Protein AF-H3RLX6-F1 (afdb_monomer)

Radius of gyration: 34.08 Å; Cα contacts (8 Å, |Δi|>4): 71; chains: 1; bounding box: 82×26×88 Å

Structure (mmCIF, N/CA/C/O backbone):
data_AF-H3RLX6-F1
#
_entry.id   AF-H3RLX6-F1
#
loop_
_atom_site.group_PDB
_atom_site.id
_atom_site.type_symbol
_atom_site.label_atom_id
_atom_site.label_alt_id
_atom_site.label_comp_id
_atom_site.label_asym_id
_atom_site.label_entity_id
_atom_site.label_seq_id
_atom_site.pdbx_PDB_ins_code
_atom_site.Cartn_x
_atom_site.Cartn_y
_atom_site.Cartn_z
_atom_site.occupancy
_atom_site.B_iso_or_equiv
_atom_site.auth_seq_id
_atom_site.auth_comp_id
_atom_site.auth_asym_id
_atom_site.auth_atom_id
_atom_site.pdbx_PDB_model_num
ATOM 1 N N . MET A 1 1 ? -51.191 -17.195 62.923 1.00 40.53 1 MET A N 1
ATOM 2 C CA . MET A 1 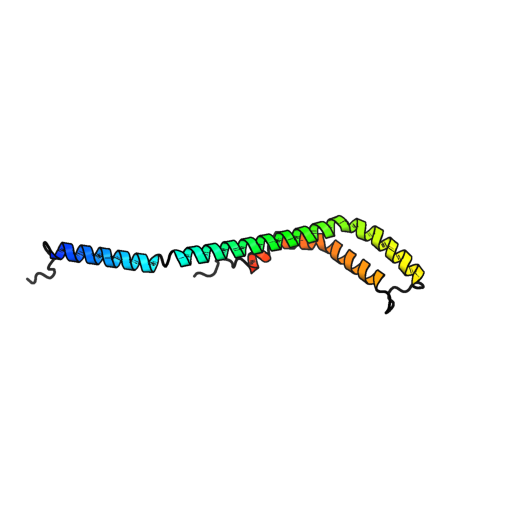1 ? -50.912 -16.709 61.553 1.00 40.53 1 MET A CA 1
ATOM 3 C C . MET A 1 1 ? -49.722 -15.763 61.615 1.00 40.53 1 MET A C 1
ATOM 5 O O . MET A 1 1 ? -49.858 -14.678 62.163 1.00 40.53 1 MET A O 1
ATOM 9 N N . ALA A 1 2 ? -48.547 -16.193 61.150 1.00 47.81 2 ALA A N 1
ATOM 10 C CA . ALA A 1 2 ? -47.352 -15.352 61.128 1.00 47.81 2 ALA A CA 1
ATOM 11 C C . ALA A 1 2 ? -47.477 -14.312 60.001 1.00 47.81 2 ALA A C 1
ATOM 13 O O . ALA A 1 2 ? -47.706 -14.678 58.848 1.00 47.81 2 ALA A O 1
ATOM 14 N N . LYS A 1 3 ? -47.357 -13.016 60.318 1.00 53.62 3 LYS A N 1
ATOM 15 C CA . LYS A 1 3 ? -47.177 -11.968 59.302 1.00 53.62 3 LYS A CA 1
ATOM 16 C C . LYS A 1 3 ? -45.765 -12.124 58.735 1.00 53.62 3 LYS A C 1
ATOM 18 O O . LYS A 1 3 ? -44.803 -11.708 59.361 1.00 53.62 3 LYS A O 1
ATOM 23 N N . ILE A 1 4 ? -45.647 -12.755 57.568 1.00 62.97 4 ILE A N 1
ATOM 24 C CA . ILE A 1 4 ? -44.362 -13.109 56.931 1.00 62.97 4 ILE A CA 1
ATOM 25 C C . ILE A 1 4 ? -43.742 -11.928 56.149 1.00 62.97 4 ILE A C 1
ATOM 27 O O . ILE A 1 4 ? -42.725 -12.081 55.487 1.00 62.97 4 ILE A O 1
ATOM 31 N N . TYR A 1 5 ? -44.290 -10.712 56.238 1.00 61.03 5 TYR A N 1
ATOM 32 C CA . TYR A 1 5 ? -43.660 -9.555 55.599 1.00 61.03 5 TYR A CA 1
ATOM 33 C C . TYR A 1 5 ? -43.939 -8.257 56.361 1.00 61.03 5 TYR A C 1
ATOM 35 O O . TYR A 1 5 ? -45.014 -7.663 56.241 1.00 61.03 5 TYR A O 1
ATOM 43 N N . GLU A 1 6 ? -42.962 -7.805 57.146 1.00 65.31 6 GLU A N 1
ATOM 44 C CA . GLU A 1 6 ? -42.946 -6.448 57.692 1.00 65.31 6 GLU A CA 1
ATOM 45 C C . GLU A 1 6 ? -42.439 -5.494 56.609 1.00 65.31 6 GLU A C 1
ATOM 47 O O . GLU A 1 6 ? -41.247 -5.376 56.336 1.00 65.31 6 GLU A O 1
ATOM 52 N N . PHE A 1 7 ? -43.374 -4.837 55.924 1.00 65.56 7 PHE A N 1
ATOM 53 C CA . PHE A 1 7 ? -43.028 -3.744 55.023 1.00 65.56 7 PHE A CA 1
ATOM 54 C C . PHE A 1 7 ? -42.566 -2.533 55.849 1.00 65.56 7 PHE A C 1
ATOM 56 O O . PHE A 1 7 ? -43.315 -2.097 56.726 1.00 65.56 7 PHE A O 1
ATOM 63 N N . PRO A 1 8 ? -41.398 -1.934 55.546 1.00 65.12 8 PRO A N 1
ATOM 64 C CA . PRO A 1 8 ? -40.885 -0.795 56.299 1.00 65.12 8 PRO A CA 1
ATOM 65 C C . PRO A 1 8 ? -41.850 0.392 56.187 1.00 65.12 8 PRO A C 1
ATOM 67 O O . PRO A 1 8 ? -42.165 0.856 55.082 1.00 65.12 8 PRO A O 1
ATOM 70 N N . GLN A 1 9 ? -42.330 0.891 57.326 1.00 73.94 9 GLN A N 1
ATOM 71 C CA . GLN A 1 9 ? -43.250 2.030 57.400 1.00 73.94 9 GLN A CA 1
ATOM 72 C C . GLN A 1 9 ? -42.512 3.320 57.797 1.00 73.94 9 GLN A C 1
ATOM 74 O O . GLN A 1 9 ? -41.537 3.313 58.543 1.00 73.94 9 GLN A O 1
ATOM 79 N N . GLY A 1 10 ? -42.960 4.458 57.256 1.00 74.00 10 GLY A N 1
ATOM 80 C CA . GLY A 1 10 ? -42.439 5.783 57.615 1.00 74.00 10 GLY A CA 1
ATOM 81 C C . GLY A 1 10 ? -40.951 5.998 57.293 1.00 74.00 10 GLY A C 1
ATOM 82 O O . GLY A 1 10 ? -40.532 5.910 56.133 1.00 74.00 10 GLY A O 1
ATOM 83 N N . ALA A 1 11 ? -40.154 6.326 58.317 1.00 70.69 11 ALA A N 1
ATOM 84 C CA . ALA A 1 11 ? -38.745 6.711 58.189 1.00 70.69 11 ALA A CA 1
ATOM 85 C C . ALA A 1 11 ? -37.869 5.605 57.570 1.00 70.69 11 ALA A C 1
ATOM 87 O O . ALA A 1 11 ? -36.966 5.907 56.782 1.00 70.69 11 ALA A O 1
ATOM 88 N N . GLU A 1 12 ? -38.173 4.333 57.834 1.00 73.38 12 GLU A N 1
ATOM 89 C CA . GLU A 1 12 ? -37.432 3.195 57.275 1.00 73.38 12 GLU A CA 1
ATOM 90 C C . GLU A 1 12 ? -37.632 3.046 55.766 1.00 73.38 12 GLU A C 1
ATOM 92 O O . GLU A 1 12 ? -36.679 2.786 55.032 1.00 73.38 12 GLU A O 1
ATOM 97 N N . ARG A 1 13 ? -38.833 3.350 55.257 1.00 75.75 13 ARG A N 1
ATOM 98 C CA . ARG A 1 13 ? -39.108 3.374 53.811 1.00 75.75 13 ARG A CA 1
ATOM 99 C C . ARG A 1 13 ? -38.252 4.416 53.090 1.00 75.75 13 ARG A C 1
ATOM 101 O O . ARG A 1 13 ? -37.842 4.207 51.948 1.00 75.75 13 ARG A O 1
ATOM 108 N N . SER A 1 14 ? -37.993 5.549 53.743 1.00 76.56 14 SER A N 1
ATOM 109 C CA . SER A 1 14 ? -37.161 6.617 53.179 1.00 76.56 14 SER A CA 1
ATOM 110 C C . SER A 1 14 ? -35.674 6.239 53.145 1.00 76.56 14 SER A C 1
ATOM 112 O O . SER A 1 14 ? -34.997 6.550 52.162 1.00 76.56 14 SER A O 1
ATOM 114 N N . LYS A 1 15 ? -35.185 5.510 54.161 1.00 81.81 15 LYS A N 1
ATOM 115 C CA . LYS A 1 15 ? -33.822 4.955 54.204 1.00 81.81 15 LYS A CA 1
ATOM 116 C C . LYS A 1 15 ? -33.627 3.882 53.133 1.00 81.81 15 LYS A C 1
ATOM 118 O O . LYS A 1 15 ? -32.717 4.015 52.317 1.00 81.81 15 LYS A O 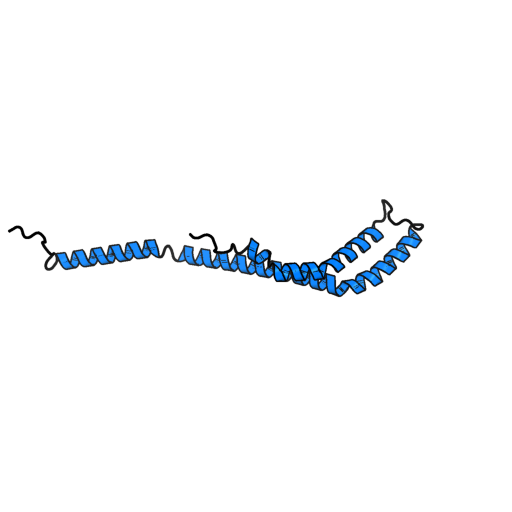1
ATOM 123 N N . LEU A 1 16 ? -34.558 2.932 53.036 1.00 82.00 16 LEU A N 1
ATOM 124 C CA . LEU A 1 16 ? -34.520 1.858 52.041 1.00 82.00 16 LEU A CA 1
ATOM 125 C C . LEU A 1 16 ? -34.545 2.409 50.603 1.00 82.00 16 LEU A C 1
ATOM 127 O O . LEU A 1 16 ? -33.787 1.973 49.740 1.00 82.00 16 LEU A O 1
ATOM 131 N N . LYS A 1 17 ? -35.355 3.446 50.333 1.00 83.44 17 LYS A N 1
ATOM 132 C CA . LYS A 1 17 ? -35.337 4.141 49.031 1.00 83.44 17 LYS A CA 1
ATOM 133 C C . LYS A 1 17 ? -33.980 4.782 48.724 1.00 83.44 17 LYS A C 1
ATOM 135 O O . LYS A 1 17 ? -33.535 4.714 47.578 1.00 83.44 17 LYS A O 1
ATOM 140 N N . LYS A 1 18 ? -33.330 5.413 49.708 1.00 87.50 18 LYS A N 1
ATOM 141 C CA . LYS A 1 18 ? -32.004 6.029 49.524 1.00 87.50 18 LYS A CA 1
ATOM 142 C C . LYS A 1 18 ? -30.934 4.978 49.230 1.00 87.50 18 LYS A C 1
ATOM 144 O O . LYS A 1 18 ? -30.145 5.192 48.311 1.00 87.50 18 LYS A O 1
ATOM 149 N N . GLU A 1 19 ? -30.949 3.847 49.930 1.00 85.94 19 GLU A N 1
ATOM 150 C CA . GLU A 1 19 ? -30.037 2.723 49.675 1.00 85.94 19 GLU A CA 1
ATOM 151 C C . GLU A 1 19 ? -30.228 2.122 48.283 1.00 85.94 19 GLU A C 1
ATOM 153 O O . GLU A 1 19 ? -29.254 1.981 47.546 1.00 85.94 19 GLU A O 1
ATOM 158 N N . ILE A 1 20 ? -31.473 1.882 47.859 1.00 86.06 20 ILE A N 1
ATOM 159 C CA . ILE A 1 20 ? -31.768 1.377 46.508 1.00 86.06 20 ILE A CA 1
ATOM 160 C C . ILE A 1 20 ? -31.241 2.340 45.433 1.00 86.06 20 ILE A C 1
ATOM 162 O O . ILE A 1 20 ? -30.672 1.907 44.428 1.00 86.06 20 ILE A O 1
ATOM 166 N N . ILE A 1 21 ? -31.405 3.654 45.623 1.00 87.31 21 ILE A N 1
ATOM 167 C CA . ILE A 1 21 ? -30.898 4.666 44.682 1.00 87.31 21 ILE A CA 1
ATOM 168 C C . ILE A 1 21 ? -29.363 4.684 44.666 1.00 87.31 21 ILE A C 1
ATOM 170 O O . ILE A 1 21 ? -28.769 4.798 43.589 1.00 87.31 21 ILE A O 1
ATOM 174 N N . LEU A 1 22 ? -28.718 4.551 45.827 1.00 86.56 22 LEU A N 1
ATOM 175 C CA . LEU A 1 22 ? -27.262 4.472 45.963 1.00 86.56 22 LEU A CA 1
ATOM 176 C C . LEU A 1 22 ? -26.694 3.230 45.275 1.00 86.56 22 LEU A C 1
ATOM 178 O O . LEU A 1 22 ? -25.787 3.362 44.452 1.00 86.56 22 LEU A O 1
ATOM 182 N N . GLU A 1 23 ? -27.265 2.052 45.520 1.00 84.56 23 GLU A N 1
ATOM 183 C CA . GLU A 1 23 ? -26.886 0.820 44.823 1.00 84.56 23 GLU A CA 1
ATOM 184 C C . GLU A 1 23 ? -27.102 0.928 43.317 1.00 84.56 23 GLU A C 1
ATOM 186 O O . GLU A 1 23 ? -26.263 0.493 42.529 1.00 84.56 23 GLU A O 1
ATOM 191 N N . ARG A 1 24 ? -28.227 1.509 42.884 1.00 82.50 24 ARG A N 1
ATOM 192 C CA . ARG A 1 24 ? -28.520 1.684 41.458 1.00 82.50 24 ARG A CA 1
ATOM 193 C C . ARG A 1 24 ? -27.511 2.636 40.811 1.00 82.50 24 ARG A C 1
ATOM 195 O O . ARG A 1 24 ? -27.037 2.339 39.718 1.00 82.50 24 ARG A O 1
ATOM 202 N N . LYS A 1 25 ? -27.110 3.718 41.491 1.00 79.25 25 LYS A N 1
ATOM 203 C CA . LYS A 1 25 ? -26.012 4.602 41.053 1.00 79.25 25 LYS A CA 1
ATOM 204 C C . LYS A 1 25 ? -24.664 3.880 41.015 1.00 79.25 25 LYS A C 1
ATOM 206 O O . LYS A 1 25 ? -23.912 4.086 40.067 1.00 79.25 25 LYS A O 1
ATOM 211 N N . LYS A 1 26 ? -24.365 3.030 42.000 1.00 80.06 26 LYS A N 1
ATOM 212 C CA . LYS A 1 26 ? -23.113 2.260 42.070 1.00 80.06 26 LYS A CA 1
ATOM 213 C C . LYS A 1 26 ? -23.025 1.242 40.928 1.00 80.06 26 LYS A C 1
ATOM 215 O O . LYS A 1 26 ? -22.062 1.284 40.168 1.00 80.06 26 LYS A O 1
ATOM 220 N N . ARG A 1 27 ? -24.095 0.468 40.701 1.00 76.25 27 ARG A N 1
ATOM 221 C CA . ARG A 1 27 ? -24.241 -0.439 39.547 1.00 76.25 27 ARG A CA 1
ATOM 222 C C . ARG A 1 27 ? -24.160 0.297 38.214 1.00 76.25 27 ARG A C 1
ATOM 224 O O . ARG A 1 27 ? -23.528 -0.191 37.288 1.00 76.25 27 ARG A O 1
ATOM 231 N N . LEU A 1 28 ? -24.772 1.478 38.097 1.00 69.81 28 LEU A N 1
ATOM 232 C CA . LEU A 1 28 ? -24.656 2.300 36.889 1.00 69.81 28 LEU A CA 1
ATOM 233 C C . LEU A 1 28 ? -23.224 2.791 36.665 1.00 69.81 28 LEU A C 1
ATOM 235 O O . LEU A 1 28 ? -22.799 2.860 35.520 1.00 69.81 28 LEU A O 1
ATOM 239 N N . ARG A 1 29 ? -22.471 3.100 37.724 1.00 68.31 29 ARG A N 1
ATOM 240 C CA . ARG A 1 29 ? -21.068 3.527 37.633 1.00 68.31 29 ARG A CA 1
ATOM 241 C C . ARG A 1 29 ? -20.134 2.376 37.257 1.00 68.31 29 ARG A C 1
ATOM 243 O O . ARG A 1 29 ? -19.245 2.577 36.438 1.00 68.31 29 ARG A O 1
ATOM 250 N N . GLU A 1 30 ? -20.370 1.185 37.799 1.00 71.31 30 GLU A N 1
ATOM 251 C CA . GLU A 1 30 ? -19.674 -0.041 37.390 1.00 71.31 30 GLU A CA 1
ATOM 252 C C . GLU A 1 30 ? -20.007 -0.409 35.939 1.00 71.31 30 GLU A C 1
ATOM 254 O O . GLU A 1 30 ? -19.106 -0.690 35.153 1.00 71.31 30 GLU A O 1
ATOM 259 N N . LYS A 1 31 ? -21.286 -0.321 35.548 1.00 66.88 31 LYS A N 1
ATOM 260 C CA . LYS A 1 31 ? -21.749 -0.669 34.198 1.00 66.88 31 LYS A CA 1
ATOM 261 C C . LYS A 1 31 ? -21.330 0.346 33.129 1.00 66.88 31 LYS A C 1
ATOM 263 O O . LYS A 1 31 ? -20.979 -0.062 32.026 1.00 66.88 31 LYS A O 1
ATOM 268 N N . ASN A 1 32 ? -21.357 1.649 33.423 1.00 63.78 32 ASN A N 1
ATOM 269 C CA . ASN A 1 32 ? -20.917 2.682 32.474 1.00 63.78 32 ASN A CA 1
ATOM 270 C C . ASN A 1 32 ? -19.392 2.804 32.382 1.00 63.78 32 ASN A C 1
ATOM 272 O O . ASN A 1 32 ? -18.901 3.416 31.431 1.00 63.78 32 ASN A O 1
ATOM 276 N N . GLY A 1 33 ? -18.650 2.231 33.335 1.00 65.50 33 GLY A N 1
ATOM 277 C CA . GLY A 1 33 ? -17.202 2.374 33.413 1.00 65.50 33 GLY A CA 1
ATOM 278 C C . GLY A 1 33 ? -16.755 3.835 33.544 1.00 65.50 33 GLY A C 1
ATOM 279 O O . GLY A 1 33 ? -17.552 4.774 33.607 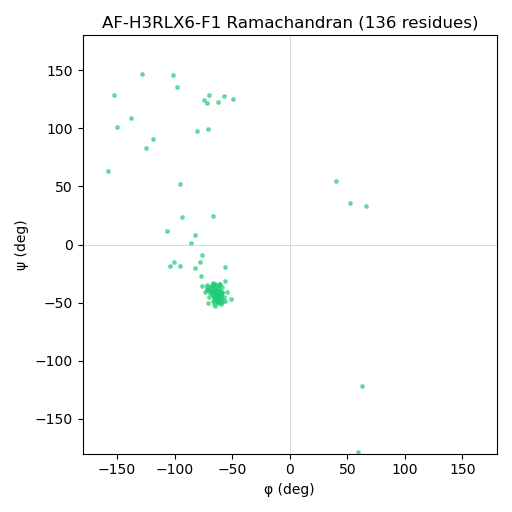1.00 65.50 33 GLY A O 1
ATOM 280 N N . ASN A 1 34 ? -15.442 4.051 33.597 1.00 73.00 34 ASN A N 1
ATOM 281 C CA . ASN A 1 34 ? -14.892 5.401 33.661 1.00 73.00 34 ASN A CA 1
ATOM 282 C C . ASN A 1 34 ? -15.068 6.104 32.292 1.00 73.00 34 ASN A C 1
ATOM 284 O O . ASN A 1 34 ? -14.531 5.604 31.295 1.00 73.00 34 ASN A O 1
ATOM 288 N N . PRO A 1 35 ? -15.759 7.259 32.204 1.00 75.94 35 PRO A N 1
ATOM 289 C CA . PRO A 1 35 ? -15.945 7.987 30.944 1.00 75.94 35 PRO A CA 1
ATOM 290 C C . PRO A 1 35 ? -14.616 8.342 30.267 1.00 75.94 35 PRO A C 1
ATOM 292 O O . PRO A 1 35 ? -14.530 8.319 29.041 1.00 75.94 35 PRO A O 1
ATOM 295 N N . VAL A 1 36 ? -13.554 8.569 31.047 1.00 74.69 36 VAL A N 1
ATOM 296 C CA . VAL A 1 36 ? -12.203 8.836 30.529 1.00 74.69 36 VAL A CA 1
ATOM 297 C C . VAL A 1 36 ? -11.659 7.642 29.744 1.00 74.69 36 VAL A C 1
ATOM 299 O O . VAL A 1 36 ? -11.132 7.813 28.650 1.00 74.69 36 VAL A O 1
ATOM 302 N N . ILE A 1 37 ? -11.854 6.417 30.245 1.00 76.44 37 ILE A N 1
ATOM 303 C CA . ILE A 1 37 ? -11.422 5.193 29.552 1.00 76.44 37 ILE A CA 1
ATOM 304 C C . ILE A 1 37 ? -12.228 5.005 28.263 1.00 76.44 37 ILE A C 1
ATOM 306 O O . ILE A 1 37 ? -11.683 4.569 27.249 1.00 76.44 37 ILE A O 1
ATOM 310 N N . ARG A 1 38 ? -13.517 5.371 28.270 1.00 77.00 38 ARG A N 1
ATOM 311 C CA . ARG A 1 38 ? -14.345 5.353 27.059 1.00 77.00 38 ARG A CA 1
ATOM 312 C C . ARG A 1 38 ? -13.788 6.313 26.009 1.00 77.00 38 ARG A C 1
ATOM 314 O O . ARG A 1 38 ? -13.560 5.891 24.881 1.00 77.00 38 ARG A O 1
ATOM 321 N N . HIS A 1 39 ? -13.518 7.563 26.376 1.00 81.19 39 HIS A N 1
ATOM 322 C CA . HIS A 1 39 ? -12.942 8.545 25.454 1.00 81.19 39 HIS A CA 1
ATOM 323 C C . HIS A 1 39 ? -11.546 8.151 24.969 1.00 81.19 39 HIS A C 1
ATOM 325 O O . HIS A 1 39 ? -11.282 8.271 23.778 1.00 81.19 39 HIS A O 1
ATOM 331 N N . ALA A 1 40 ? -10.696 7.596 25.835 1.00 84.88 40 ALA A N 1
ATOM 332 C CA . ALA A 1 40 ? -9.382 7.091 25.449 1.00 84.88 40 ALA A CA 1
ATOM 333 C C . ALA A 1 40 ? -9.480 5.949 24.423 1.00 84.88 40 ALA A C 1
ATOM 335 O O . 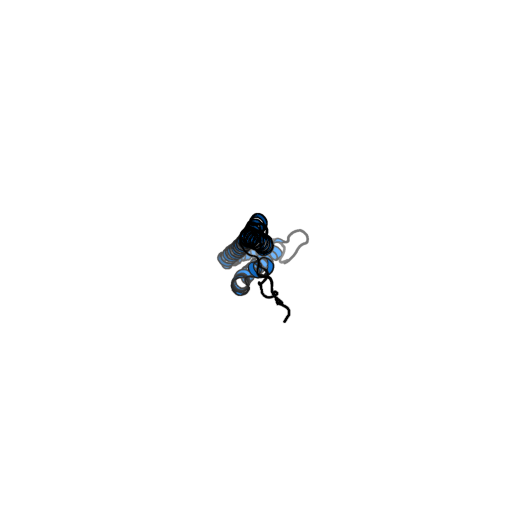ALA A 1 40 ? -8.752 5.951 23.434 1.00 84.88 40 ALA A O 1
ATOM 336 N N . LYS A 1 41 ? -10.420 5.008 24.600 1.00 81.81 41 LYS A N 1
ATOM 337 C CA . LYS A 1 41 ? -10.674 3.940 23.616 1.00 81.81 41 LYS A CA 1
ATOM 338 C C . LYS A 1 41 ? -11.158 4.490 22.276 1.00 81.81 41 LYS A C 1
ATOM 340 O O . LYS A 1 41 ? -10.690 4.041 21.236 1.00 81.81 41 LYS A O 1
ATOM 345 N N . TRP A 1 42 ? -12.071 5.459 22.300 1.00 81.06 42 TRP A N 1
ATOM 346 C CA . TRP A 1 42 ? -12.555 6.123 21.087 1.00 81.06 42 TRP A CA 1
ATOM 347 C C . TRP A 1 42 ? -11.439 6.893 20.377 1.00 81.06 42 TRP A C 1
ATOM 349 O O . TRP A 1 42 ? -11.284 6.764 19.167 1.00 81.06 42 TRP A O 1
ATOM 359 N N . PHE A 1 43 ? -10.629 7.641 21.125 1.00 84.00 43 PHE A N 1
ATOM 360 C CA . PHE A 1 43 ? -9.473 8.352 20.591 1.00 84.00 43 PHE A CA 1
ATOM 361 C C . PHE A 1 43 ? -8.467 7.386 19.960 1.00 84.00 43 PHE A C 1
ATOM 363 O O . PHE A 1 43 ? -8.053 7.585 18.823 1.00 84.00 43 PHE A O 1
ATOM 370 N N . TRP A 1 44 ? -8.141 6.294 20.653 1.00 84.88 44 TRP A N 1
ATOM 371 C CA . TRP A 1 44 ? -7.244 5.260 20.143 1.00 84.88 44 TRP A CA 1
ATOM 372 C C . TRP A 1 44 ? -7.772 4.604 18.862 1.00 84.88 44 TRP A C 1
ATOM 374 O O . TRP A 1 44 ? -7.014 4.368 17.923 1.00 84.88 44 TRP A O 1
ATOM 384 N N . PHE A 1 45 ? -9.081 4.350 18.795 1.00 83.56 45 PHE A N 1
ATOM 385 C CA . PHE A 1 45 ? -9.732 3.828 17.597 1.00 83.56 45 PHE A CA 1
ATOM 386 C C . PHE A 1 45 ? -9.622 4.801 16.415 1.00 83.56 45 PHE A C 1
ATOM 388 O O . PHE A 1 45 ? -9.200 4.394 15.334 1.00 83.56 45 PHE A O 1
ATOM 395 N N . TYR A 1 46 ? -9.938 6.083 16.619 1.00 82.06 46 TYR A N 1
ATOM 396 C CA . TYR A 1 46 ? -9.830 7.099 15.568 1.00 82.06 46 TYR A CA 1
ATOM 397 C C . TYR A 1 46 ? -8.394 7.335 15.118 1.00 82.06 46 TYR A C 1
ATOM 399 O O . TYR A 1 46 ? -8.155 7.457 13.921 1.00 82.06 46 TYR A O 1
ATOM 407 N N . LEU A 1 47 ? -7.440 7.350 16.050 1.00 86.75 47 LEU A N 1
ATOM 408 C CA . LEU A 1 47 ? -6.023 7.459 15.726 1.00 86.75 47 LEU A CA 1
ATOM 409 C C . LEU A 1 47 ? -5.598 6.304 14.814 1.00 86.75 47 LEU A C 1
ATOM 411 O O . LEU A 1 47 ? -4.997 6.525 13.769 1.00 86.75 47 LEU A O 1
ATOM 415 N N . ARG A 1 48 ? -5.974 5.071 15.163 1.00 83.50 48 ARG A N 1
ATOM 416 C CA . ARG A 1 48 ? -5.633 3.879 14.381 1.00 83.50 48 ARG A CA 1
ATOM 417 C C . ARG A 1 48 ? -6.332 3.855 13.015 1.00 83.50 48 ARG A C 1
ATOM 419 O O . ARG A 1 48 ? -5.715 3.453 12.029 1.00 83.50 48 ARG A O 1
ATOM 426 N N . LEU A 1 49 ? -7.574 4.337 12.941 1.00 82.81 49 LEU A N 1
ATOM 427 C CA . LEU A 1 49 ? -8.316 4.518 11.690 1.00 82.81 49 LEU A CA 1
ATOM 428 C C . LEU A 1 49 ? -7.659 5.571 10.786 1.00 82.81 49 LEU A C 1
ATOM 430 O O . LEU A 1 49 ? -7.502 5.338 9.589 1.00 82.81 49 LEU A O 1
ATOM 434 N N . ALA A 1 50 ? -7.241 6.700 11.359 1.00 86.25 50 ALA A N 1
ATOM 435 C CA . ALA A 1 50 ? -6.533 7.754 10.642 1.00 86.25 50 ALA A CA 1
ATOM 436 C C . ALA A 1 50 ? -5.197 7.239 10.091 1.00 86.25 50 ALA A C 1
ATOM 438 O O . ALA A 1 50 ? -4.903 7.448 8.916 1.00 86.25 50 ALA A O 1
ATOM 439 N N . THR A 1 51 ? -4.436 6.483 10.888 1.00 86.31 51 THR A N 1
ATOM 440 C CA . THR A 1 51 ? -3.196 5.840 10.431 1.00 86.31 51 THR A CA 1
ATOM 441 C C . THR A 1 51 ? -3.453 4.849 9.296 1.00 86.31 51 THR A C 1
ATOM 443 O O . THR A 1 51 ? -2.707 4.834 8.320 1.00 86.31 51 THR A O 1
ATOM 446 N N . ALA A 1 52 ? -4.522 4.048 9.375 1.00 84.81 52 ALA A N 1
ATOM 447 C CA . ALA A 1 52 ? -4.891 3.117 8.309 1.00 84.81 52 ALA A CA 1
ATOM 448 C C . ALA A 1 52 ? -5.238 3.838 7.000 1.00 84.81 52 ALA A C 1
ATOM 450 O O . ALA A 1 52 ? -4.769 3.434 5.935 1.00 84.81 52 ALA A O 1
ATOM 451 N N . GLY A 1 53 ? -6.014 4.921 7.089 1.00 84.19 53 GLY A N 1
ATOM 452 C CA . GLY A 1 53 ? -6.356 5.760 5.944 1.00 84.19 53 GLY A CA 1
ATOM 453 C C . GLY A 1 53 ? -5.131 6.443 5.339 1.00 84.19 53 GLY A C 1
ATOM 454 O O . GLY A 1 53 ? -4.948 6.403 4.126 1.00 84.19 53 GLY A O 1
ATOM 455 N N . ALA A 1 54 ? -4.248 6.999 6.170 1.00 87.94 54 ALA A N 1
ATOM 456 C CA . ALA A 1 54 ? -3.013 7.629 5.713 1.00 87.94 54 ALA A CA 1
ATOM 457 C C . ALA A 1 54 ? -2.095 6.631 4.991 1.00 87.94 54 ALA A C 1
ATOM 459 O O . ALA A 1 54 ? -1.625 6.916 3.892 1.00 87.94 54 ALA A O 1
ATOM 460 N N . LEU A 1 55 ? -1.887 5.437 5.558 1.00 86.38 55 LEU A N 1
ATOM 461 C CA . LEU A 1 55 ? -1.091 4.385 4.918 1.00 86.38 55 LEU A CA 1
ATOM 462 C C . LEU A 1 55 ? -1.705 3.931 3.593 1.00 86.38 55 LEU A C 1
ATOM 464 O O . LEU A 1 55 ? -0.977 3.732 2.620 1.00 86.38 55 LEU A O 1
ATOM 468 N N . HIS A 1 56 ? -3.033 3.796 3.534 1.00 86.69 56 HIS A N 1
ATOM 469 C CA . HIS A 1 56 ? -3.735 3.441 2.302 1.00 86.69 56 HIS A CA 1
ATOM 470 C C . HIS A 1 56 ? -3.556 4.514 1.226 1.00 86.69 56 HIS A C 1
ATOM 472 O O . 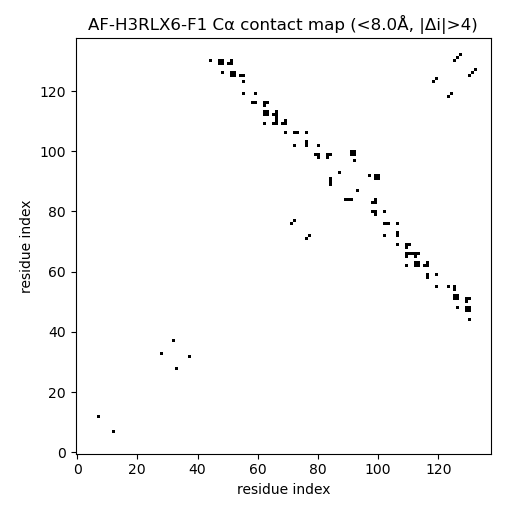HIS A 1 56 ? -3.117 4.186 0.126 1.00 86.69 56 HIS A O 1
ATOM 478 N N . LEU A 1 57 ? -3.761 5.788 1.570 1.00 85.50 57 LEU A N 1
ATOM 479 C CA . LEU A 1 57 ? -3.554 6.911 0.656 1.00 85.50 57 LEU A CA 1
ATOM 480 C C . LEU A 1 57 ? -2.118 6.970 0.140 1.00 85.50 57 LEU A C 1
ATOM 482 O O . LEU A 1 57 ? -1.915 7.035 -1.068 1.00 85.50 57 LEU A O 1
ATOM 486 N N . VAL A 1 58 ? -1.120 6.892 1.023 1.00 88.69 58 VAL A N 1
ATOM 487 C CA . VAL A 1 58 ? 0.295 6.915 0.618 1.00 88.69 58 VAL A CA 1
ATOM 488 C C . VAL A 1 58 ? 0.612 5.743 -0.314 1.00 88.69 58 VAL A C 1
ATOM 490 O O . VAL A 1 58 ? 1.249 5.937 -1.350 1.00 88.69 58 VAL A O 1
ATOM 493 N N . SER A 1 59 ? 0.120 4.542 0.000 1.00 85.25 59 SER A N 1
ATOM 494 C CA . SER A 1 59 ? 0.312 3.350 -0.840 1.00 85.25 59 SER A CA 1
ATOM 495 C C . SER A 1 59 ? -0.327 3.511 -2.223 1.00 85.25 59 SER A C 1
ATOM 497 O O . SER A 1 59 ? 0.293 3.213 -3.238 1.00 85.25 59 SER A O 1
ATOM 499 N N . VAL A 1 60 ? -1.565 4.001 -2.290 1.00 85.44 60 VAL A N 1
ATOM 500 C CA . VAL A 1 60 ? -2.279 4.179 -3.561 1.00 85.44 60 VAL A CA 1
ATOM 501 C C . VAL A 1 60 ? -1.661 5.303 -4.386 1.00 85.44 60 VAL A C 1
ATOM 503 O O . VAL A 1 60 ? -1.473 5.126 -5.584 1.00 85.44 60 VAL A O 1
ATOM 506 N N . ILE A 1 61 ? -1.289 6.427 -3.769 1.00 86.81 61 ILE A N 1
ATOM 507 C CA . ILE A 1 61 ? -0.665 7.561 -4.465 1.00 86.81 61 ILE A CA 1
ATOM 508 C C . ILE A 1 61 ? 0.688 7.152 -5.048 1.00 86.81 61 ILE A C 1
ATOM 510 O O . ILE A 1 61 ? 0.951 7.418 -6.218 1.00 86.81 61 ILE A O 1
ATOM 514 N N . THR A 1 62 ? 1.536 6.477 -4.266 1.00 85.62 62 THR A N 1
ATOM 515 C CA . THR A 1 62 ? 2.849 6.011 -4.749 1.00 85.62 62 THR A CA 1
ATOM 516 C C . THR A 1 62 ? 2.715 5.055 -5.932 1.00 85.62 62 THR A C 1
ATOM 518 O O . THR A 1 62 ? 3.415 5.224 -6.931 1.00 85.62 62 THR A O 1
ATOM 521 N N . LEU A 1 63 ? 1.772 4.111 -5.880 1.00 86.81 63 LEU A N 1
ATOM 522 C CA . LEU A 1 63 ? 1.495 3.210 -7.001 1.00 86.81 63 LEU A CA 1
ATOM 523 C C . LEU A 1 63 ? 0.858 3.932 -8.195 1.00 86.81 63 LEU A C 1
ATOM 525 O O . LEU A 1 63 ? 1.205 3.637 -9.334 1.00 86.81 63 LEU A O 1
ATOM 529 N N . ALA A 1 64 ? -0.031 4.897 -7.966 1.00 84.75 64 ALA A N 1
ATOM 530 C CA . ALA A 1 64 ? -0.660 5.672 -9.032 1.00 84.75 64 ALA A CA 1
ATOM 531 C C . ALA A 1 64 ? 0.373 6.502 -9.805 1.00 84.75 64 ALA A C 1
ATOM 533 O O . ALA A 1 64 ? 0.376 6.487 -11.035 1.00 84.75 64 ALA A O 1
ATOM 534 N N . VAL A 1 65 ? 1.289 7.163 -9.093 1.00 86.50 65 VAL A N 1
ATOM 535 C CA . VAL A 1 65 ? 2.428 7.874 -9.689 1.00 86.50 65 VAL A CA 1
ATOM 536 C C . VAL A 1 65 ? 3.291 6.893 -10.481 1.00 86.50 65 VAL A C 1
ATOM 538 O O . VAL A 1 65 ? 3.546 7.113 -11.664 1.00 86.50 65 VAL A O 1
ATOM 541 N N . LEU A 1 66 ? 3.684 5.772 -9.872 1.00 86.12 66 LEU A N 1
ATOM 542 C CA . LEU A 1 66 ? 4.533 4.779 -10.528 1.00 86.12 66 LEU A CA 1
ATOM 543 C C . LEU A 1 66 ? 3.882 4.195 -11.795 1.00 86.12 66 LEU A C 1
ATOM 545 O O . LEU A 1 66 ? 4.560 4.025 -12.807 1.00 86.12 66 LEU A O 1
ATOM 549 N N . GLY A 1 67 ? 2.576 3.927 -11.764 1.00 82.62 67 GLY A N 1
ATOM 550 C CA . GLY A 1 67 ? 1.811 3.439 -12.910 1.00 82.62 67 GLY A CA 1
ATOM 551 C C . GLY A 1 67 ? 1.630 4.497 -14.003 1.00 82.62 67 GLY A C 1
ATOM 552 O O . GLY A 1 67 ? 1.765 4.180 -15.187 1.00 82.62 67 GLY A O 1
ATOM 553 N N . ALA A 1 68 ? 1.396 5.760 -13.635 1.00 84.81 68 ALA A N 1
ATOM 554 C CA . ALA A 1 68 ? 1.262 6.867 -14.586 1.00 84.81 68 ALA A CA 1
ATOM 555 C C . ALA A 1 68 ? 2.551 7.095 -15.393 1.00 84.81 68 ALA A C 1
ATOM 557 O O . ALA A 1 68 ? 2.498 7.346 -16.598 1.00 84.81 68 ALA A O 1
ATOM 558 N N . PHE A 1 69 ? 3.712 6.932 -14.754 1.00 84.00 69 PHE A N 1
ATOM 559 C CA . PHE A 1 69 ? 5.014 7.070 -15.408 1.00 84.00 69 PHE A CA 1
ATOM 560 C C . PHE A 1 69 ? 5.516 5.789 -16.095 1.00 84.00 69 PHE A C 1
ATOM 562 O O . PHE A 1 69 ? 6.575 5.827 -16.715 1.00 84.00 69 PHE A O 1
ATOM 569 N N . SER A 1 70 ? 4.764 4.683 -16.079 1.00 82.69 70 SER A N 1
ATOM 570 C CA . SER A 1 70 ? 5.172 3.396 -16.681 1.00 82.69 70 SER A CA 1
ATOM 571 C C . SER A 1 70 ? 5.649 3.507 -18.131 1.00 82.69 70 SER A C 1
ATOM 573 O O . SER A 1 70 ? 6.715 3.001 -18.486 1.00 82.69 70 SER A O 1
ATOM 575 N N . LYS A 1 71 ? 4.896 4.229 -18.969 1.00 83.75 71 LYS A N 1
ATOM 576 C CA . LYS A 1 71 ? 5.257 4.466 -20.374 1.00 83.75 71 LYS A CA 1
ATOM 577 C C . LYS A 1 71 ? 6.503 5.340 -20.504 1.00 83.75 71 LYS A C 1
ATOM 579 O O . LYS A 1 71 ? 7.342 5.070 -21.354 1.00 83.75 71 LYS A O 1
ATOM 584 N N . ALA A 1 72 ? 6.644 6.363 -19.663 1.00 84.75 72 ALA A N 1
ATOM 585 C CA . ALA A 1 72 ? 7.816 7.236 -19.678 1.00 84.75 72 ALA A CA 1
ATOM 586 C C . ALA A 1 72 ? 9.084 6.478 -19.250 1.00 84.75 72 ALA A C 1
ATOM 588 O O . ALA A 1 72 ? 10.110 6.582 -19.918 1.00 84.75 72 ALA A O 1
ATOM 589 N N . ILE A 1 73 ? 8.990 5.653 -18.200 1.00 84.81 73 ILE A N 1
ATOM 590 C CA . ILE A 1 73 ? 10.073 4.776 -17.735 1.00 84.81 73 ILE A CA 1
ATOM 591 C C . ILE A 1 73 ? 10.459 3.780 -18.832 1.00 84.81 73 ILE A C 1
ATOM 593 O O . ILE A 1 73 ? 11.645 3.558 -19.048 1.00 84.81 73 ILE A O 1
ATOM 597 N N . PHE A 1 74 ? 9.490 3.226 -19.567 1.00 86.62 74 PHE A N 1
ATOM 598 C CA . PHE A 1 74 ? 9.774 2.327 -20.686 1.00 86.62 74 PHE A CA 1
ATOM 599 C C . PHE A 1 74 ? 10.589 3.006 -21.793 1.00 86.62 74 PHE A C 1
ATOM 601 O O . PHE A 1 74 ? 11.605 2.468 -22.221 1.00 86.62 74 PHE A O 1
ATOM 608 N N . TRP A 1 75 ? 10.180 4.196 -22.240 1.00 87.50 75 TRP A N 1
ATOM 609 C CA . TRP A 1 75 ? 10.866 4.900 -23.329 1.00 87.50 75 TRP A CA 1
ATOM 610 C C . TRP A 1 75 ? 12.237 5.441 -22.911 1.00 87.50 75 TRP A C 1
ATOM 612 O O . TRP A 1 75 ? 13.232 5.189 -23.590 1.00 87.50 75 TRP A O 1
ATOM 622 N N . ILE A 1 76 ? 12.305 6.153 -21.783 1.00 87.81 76 ILE A N 1
ATOM 623 C CA . ILE A 1 76 ? 13.547 6.767 -21.287 1.00 87.81 76 ILE A CA 1
ATOM 624 C C . ILE A 1 76 ? 14.513 5.684 -20.800 1.00 87.81 76 ILE A C 1
ATOM 626 O O . ILE A 1 76 ? 15.695 5.697 -21.140 1.00 87.81 76 ILE A O 1
ATOM 630 N N . GLY A 1 77 ? 14.003 4.719 -20.034 1.00 86.06 77 GLY A N 1
ATOM 631 C CA . GLY A 1 77 ? 14.772 3.580 -19.552 1.00 86.06 77 GLY A CA 1
ATOM 632 C C . GLY A 1 77 ? 15.232 2.674 -20.689 1.00 86.06 77 GLY A C 1
ATOM 633 O O . GLY A 1 77 ? 16.390 2.276 -20.709 1.00 86.06 77 GLY A O 1
ATOM 634 N N . GLY A 1 78 ? 14.376 2.407 -21.678 1.00 86.00 78 GLY A N 1
ATOM 635 C CA . GLY A 1 78 ? 14.737 1.645 -22.873 1.00 86.00 78 GLY A CA 1
ATOM 636 C C . GLY A 1 78 ? 15.873 2.299 -23.658 1.00 86.00 78 GLY A C 1
ATOM 637 O O . GLY A 1 78 ? 16.840 1.624 -24.008 1.00 86.00 78 GLY A O 1
ATOM 638 N N . LEU A 1 79 ? 15.817 3.620 -23.859 1.00 88.94 79 LEU A N 1
ATOM 639 C CA . LEU A 1 79 ? 16.896 4.373 -24.503 1.00 88.94 79 LEU A CA 1
ATOM 640 C C . LEU A 1 79 ? 18.20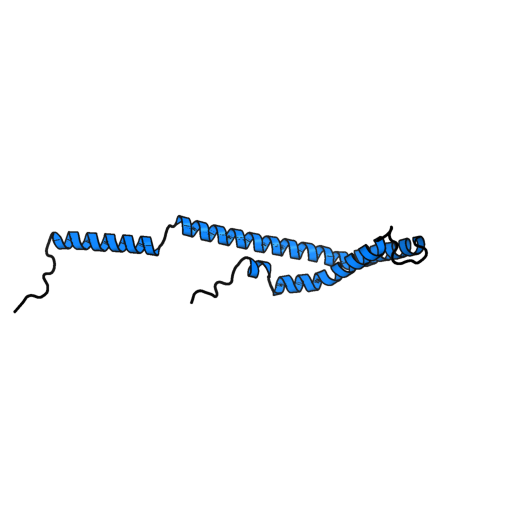7 4.286 -23.705 1.00 88.94 79 LEU A C 1
ATOM 642 O O . LEU A 1 79 ? 19.257 3.992 -24.276 1.00 88.94 79 LEU A O 1
ATOM 646 N N . LEU A 1 80 ? 18.148 4.481 -22.384 1.00 85.75 80 LEU A N 1
ATOM 647 C CA . LEU A 1 80 ? 19.308 4.342 -21.497 1.00 85.75 80 LEU A CA 1
ATOM 648 C C . LEU A 1 80 ? 19.888 2.924 -21.519 1.00 85.75 80 LEU A C 1
ATOM 650 O O . LEU A 1 80 ? 21.109 2.774 -21.547 1.00 85.75 80 LEU A O 1
ATOM 654 N N . CYS A 1 81 ? 19.044 1.891 -21.558 1.00 85.69 81 CYS A N 1
ATOM 655 C CA . CYS A 1 81 ? 19.474 0.502 -21.699 1.00 85.69 81 CYS A CA 1
ATOM 656 C C . CYS A 1 81 ? 20.212 0.270 -23.021 1.00 85.69 81 CYS A C 1
ATOM 658 O O . CYS A 1 81 ? 21.248 -0.381 -23.014 1.00 85.69 81 CYS A O 1
ATOM 660 N N . VAL A 1 82 ? 19.743 0.833 -24.139 1.00 84.94 82 VAL A N 1
ATOM 661 C CA . VAL A 1 82 ? 20.432 0.714 -25.438 1.00 84.94 82 VAL A CA 1
ATOM 662 C C . VAL A 1 82 ? 21.788 1.423 -25.414 1.00 84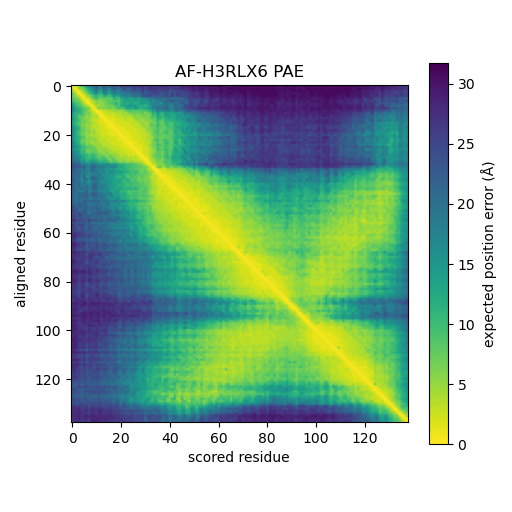.94 82 VAL A C 1
ATOM 664 O O . VAL A 1 82 ? 22.786 0.847 -25.841 1.00 84.94 82 VAL A O 1
ATOM 667 N N . VAL A 1 83 ? 21.860 2.644 -24.876 1.00 86.19 83 VAL A N 1
ATOM 668 C CA . VAL A 1 83 ? 23.125 3.397 -24.784 1.00 86.19 83 VAL A CA 1
ATOM 669 C C . VAL A 1 83 ? 24.132 2.672 -23.890 1.00 86.19 83 VAL A C 1
ATOM 671 O O . VAL A 1 83 ? 25.277 2.462 -24.288 1.00 86.19 83 VAL A O 1
ATOM 674 N N . THR A 1 84 ? 23.703 2.245 -22.701 1.00 82.62 84 THR A N 1
ATOM 675 C CA . THR A 1 84 ? 24.568 1.507 -21.766 1.00 82.62 84 THR A CA 1
ATOM 676 C C . THR A 1 84 ? 24.985 0.153 -22.324 1.00 82.62 84 THR A C 1
ATOM 678 O O . THR A 1 84 ? 26.138 -0.223 -22.162 1.00 82.62 84 THR A O 1
ATOM 681 N N . TRP A 1 85 ? 24.113 -0.533 -23.063 1.00 82.12 85 TRP A N 1
ATOM 682 C CA . TRP A 1 85 ? 24.434 -1.773 -23.769 1.00 82.12 85 TRP A CA 1
ATOM 683 C C . TRP A 1 85 ? 25.542 -1.602 -24.812 1.00 82.12 85 TRP A C 1
ATOM 685 O O . TRP A 1 85 ? 26.461 -2.419 -24.877 1.00 82.12 85 TRP A O 1
ATOM 695 N N . PHE A 1 86 ? 25.489 -0.530 -25.610 1.00 84.38 86 PHE A N 1
ATOM 696 C CA . PHE A 1 86 ? 26.565 -0.203 -26.550 1.00 84.38 86 PHE A CA 1
ATOM 697 C C . PHE A 1 86 ? 27.873 0.149 -25.834 1.00 84.38 86 PHE A C 1
ATOM 699 O O . PHE A 1 86 ? 28.944 -0.174 -26.340 1.00 84.38 86 P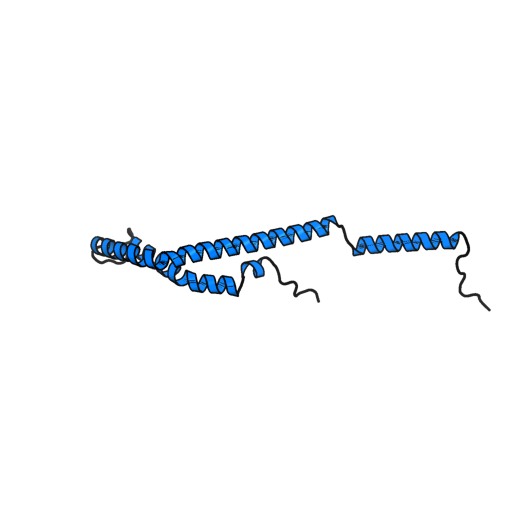HE A O 1
ATOM 706 N N . HIS A 1 87 ? 27.790 0.777 -24.660 1.00 82.81 87 HIS A N 1
ATOM 707 C CA . HIS A 1 87 ? 28.959 1.156 -23.868 1.00 82.81 87 HIS A CA 1
ATOM 708 C C . HIS A 1 87 ? 29.599 -0.026 -23.116 1.00 82.81 87 HIS A C 1
ATOM 710 O O . HIS A 1 87 ? 30.798 -0.013 -22.869 1.00 82.81 87 HIS A O 1
ATOM 716 N N . LEU A 1 88 ? 28.817 -1.058 -22.779 1.00 81.06 88 LEU A N 1
ATOM 717 C CA . LEU A 1 88 ? 29.250 -2.267 -22.061 1.00 81.06 88 LEU A CA 1
ATOM 718 C C . LEU A 1 88 ? 29.642 -3.431 -22.995 1.00 81.06 88 LEU A C 1
ATOM 720 O O . LEU A 1 88 ? 29.554 -4.589 -22.600 1.00 81.06 88 LEU A O 1
ATOM 724 N N . GLU A 1 89 ? 30.018 -3.161 -24.250 1.00 79.56 89 GLU A N 1
ATOM 725 C CA . GLU A 1 89 ? 30.360 -4.205 -25.238 1.00 79.56 89 GLU A CA 1
ATOM 726 C C . GLU A 1 89 ? 29.274 -5.286 -25.397 1.00 79.56 89 GLU A C 1
ATOM 728 O O . GLU A 1 89 ? 29.566 -6.459 -25.629 1.00 79.56 89 GLU A O 1
ATOM 733 N N . ARG A 1 90 ? 27.994 -4.902 -25.296 1.00 77.12 90 ARG A N 1
ATOM 734 C CA . ARG A 1 90 ? 26.852 -5.830 -25.359 1.00 77.12 90 ARG A CA 1
ATOM 735 C C . ARG A 1 90 ? 26.791 -6.815 -24.182 1.00 77.12 90 ARG A C 1
ATOM 737 O O . ARG A 1 90 ? 26.348 -7.952 -24.340 1.00 77.12 90 ARG A O 1
ATOM 744 N N . GLN A 1 91 ? 27.220 -6.391 -22.995 1.00 74.81 91 GLN A N 1
ATOM 745 C CA . GLN A 1 91 ? 26.993 -7.121 -21.746 1.00 74.81 91 GLN A CA 1
ATOM 746 C C . GLN A 1 91 ? 25.793 -6.544 -20.985 1.00 74.81 91 GLN A C 1
ATOM 748 O O . GLN A 1 91 ? 25.641 -5.332 -20.846 1.00 74.81 91 GLN A O 1
ATOM 753 N N . PHE A 1 92 ? 24.922 -7.424 -20.472 1.00 67.31 92 PHE A N 1
ATOM 754 C CA . PHE A 1 92 ? 23.710 -7.016 -19.739 1.00 67.31 92 PHE A CA 1
ATOM 755 C C . PHE A 1 92 ? 24.012 -6.680 -18.276 1.00 67.31 92 PHE A C 1
ATOM 757 O O . PHE A 1 92 ? 23.217 -6.017 -17.610 1.00 67.31 92 PHE A O 1
ATOM 764 N N . TRP A 1 93 ? 25.142 -7.167 -17.766 1.00 68.19 93 TRP A N 1
ATOM 765 C CA . TRP A 1 93 ? 25.538 -7.041 -16.376 1.00 68.19 93 TRP A CA 1
ATOM 766 C C . TRP A 1 93 ? 27.062 -7.067 -16.269 1.00 68.19 93 TRP A C 1
ATOM 768 O O . TRP A 1 93 ? 27.715 -7.985 -16.760 1.00 68.19 93 TRP A O 1
ATOM 778 N N . THR A 1 94 ? 27.608 -6.069 -15.580 1.00 73.62 94 THR A N 1
ATOM 779 C CA . THR A 1 94 ? 29.012 -6.003 -15.174 1.00 73.62 94 THR A CA 1
ATOM 780 C C . THR A 1 94 ? 29.057 -5.712 -13.668 1.00 73.62 94 THR A C 1
ATOM 782 O O . THR A 1 94 ? 28.205 -4.963 -13.184 1.00 73.62 94 THR A O 1
ATOM 785 N N . PRO A 1 95 ? 30.042 -6.218 -12.901 1.00 75.31 95 PRO A N 1
ATOM 786 C CA . PRO A 1 95 ? 30.151 -5.963 -11.456 1.00 75.31 95 PRO A CA 1
ATOM 787 C C . PRO A 1 95 ? 30.205 -4.477 -11.065 1.00 75.31 95 PRO A C 1
ATOM 789 O O . PRO A 1 95 ? 29.948 -4.131 -9.919 1.00 75.31 95 PRO A O 1
ATOM 792 N N . GLN A 1 96 ? 30.550 -3.604 -12.014 1.00 74.75 96 GLN A N 1
ATOM 793 C CA . GLN A 1 96 ? 30.687 -2.161 -11.822 1.00 74.75 96 GLN A CA 1
ATOM 794 C C . GLN A 1 96 ? 29.474 -1.357 -12.318 1.00 74.75 96 GLN A C 1
ATOM 796 O O . GLN A 1 96 ? 29.345 -0.192 -11.962 1.00 74.75 96 GLN A O 1
ATOM 801 N N . ASN A 1 97 ? 28.579 -1.952 -13.119 1.00 75.38 97 ASN A N 1
ATOM 802 C CA . ASN A 1 97 ? 27.472 -1.241 -13.764 1.00 75.38 97 ASN A CA 1
ATOM 803 C C . ASN A 1 97 ? 26.174 -2.062 -13.705 1.00 75.38 97 ASN A C 1
ATOM 805 O O . ASN A 1 97 ? 26.007 -3.055 -14.414 1.00 75.38 97 ASN A O 1
ATOM 809 N N . PHE A 1 98 ? 25.233 -1.598 -12.877 1.00 80.62 98 PHE A N 1
ATOM 810 C CA . PHE A 1 98 ? 23.921 -2.224 -12.641 1.00 80.62 98 PHE A CA 1
ATOM 811 C C . PHE A 1 98 ? 22.753 -1.460 -13.281 1.00 80.62 98 PHE A C 1
ATOM 813 O O . PHE A 1 98 ? 21.590 -1.741 -13.001 1.00 80.62 98 PHE A O 1
ATOM 820 N N . THR A 1 99 ? 23.045 -0.498 -14.155 1.00 81.75 99 THR A N 1
ATOM 821 C CA . THR A 1 99 ? 22.051 0.411 -14.736 1.00 81.75 99 THR A CA 1
ATOM 822 C C . THR A 1 99 ? 20.927 -0.332 -15.462 1.00 81.75 99 THR A C 1
ATOM 824 O O . THR A 1 99 ? 19.757 -0.045 -15.223 1.00 81.75 99 THR A O 1
ATOM 827 N N . ILE A 1 100 ? 21.259 -1.338 -16.281 1.00 82.62 100 ILE A N 1
ATOM 828 C CA . ILE A 1 100 ? 20.272 -2.131 -17.032 1.00 82.62 100 ILE A CA 1
ATOM 829 C C . ILE A 1 100 ? 19.363 -2.941 -16.078 1.00 82.62 100 ILE A C 1
ATOM 831 O O . ILE A 1 100 ? 18.145 -2.764 -16.149 1.00 82.62 100 ILE A O 1
ATOM 835 N N . PRO A 1 101 ? 19.888 -3.754 -15.131 1.00 85.69 101 PRO A N 1
ATOM 836 C CA . PRO A 1 101 ? 19.061 -4.424 -14.121 1.00 85.69 101 PRO A CA 1
ATOM 837 C C . PRO A 1 101 ? 18.162 -3.480 -13.310 1.00 85.69 101 PRO A C 1
ATOM 839 O O . PRO A 1 101 ? 16.996 -3.796 -13.061 1.00 85.69 101 PRO A O 1
ATOM 842 N N . VAL A 1 102 ? 18.665 -2.308 -12.913 1.00 86.44 102 VAL A N 1
ATOM 843 C CA . VAL A 1 102 ? 17.894 -1.329 -12.127 1.00 86.44 102 VAL A CA 1
ATOM 844 C C . VAL A 1 102 ? 16.729 -0.763 -12.939 1.00 86.44 102 VAL A C 1
ATOM 846 O O . VAL A 1 102 ? 15.609 -0.685 -12.441 1.00 86.44 102 VAL A O 1
ATOM 849 N N . ILE A 1 103 ? 16.953 -0.424 -14.209 1.00 86.31 103 ILE A N 1
ATOM 850 C CA . ILE A 1 103 ? 15.891 0.084 -15.086 1.00 86.31 103 ILE A CA 1
ATOM 851 C C . ILE A 1 103 ? 14.835 -0.997 -15.346 1.00 86.31 103 ILE A C 1
ATOM 853 O O . ILE A 1 103 ? 13.637 -0.720 -15.258 1.00 86.31 103 ILE A O 1
ATOM 857 N N . VAL A 1 104 ? 15.258 -2.235 -15.622 1.00 86.19 104 VAL A N 1
ATOM 858 C CA . VAL A 1 104 ? 14.342 -3.359 -15.881 1.00 86.19 104 VAL A CA 1
ATOM 859 C C . VAL A 1 104 ? 13.492 -3.681 -14.650 1.00 86.19 104 VAL A C 1
ATOM 861 O O . VAL A 1 104 ? 12.283 -3.874 -14.773 1.00 86.19 104 VAL A O 1
ATOM 864 N N . THR A 1 105 ? 14.090 -3.697 -13.456 1.00 86.50 105 THR A N 1
ATOM 865 C CA . THR A 1 105 ? 13.355 -3.946 -12.203 1.00 86.50 105 THR A CA 1
ATOM 866 C C . THR A 1 105 ? 12.386 -2.814 -11.871 1.00 86.50 105 THR A C 1
ATOM 868 O O . THR A 1 105 ? 11.240 -3.085 -11.509 1.00 86.50 105 THR A O 1
ATOM 871 N N . LEU A 1 106 ? 12.793 -1.554 -12.057 1.00 87.44 106 LEU A N 1
ATOM 872 C CA . LEU A 1 106 ? 11.928 -0.390 -11.861 1.00 87.44 106 LEU A CA 1
ATOM 873 C C . LEU A 1 106 ? 10.737 -0.392 -12.829 1.00 87.44 106 LEU A C 1
ATOM 875 O O . LEU A 1 106 ? 9.602 -0.133 -12.422 1.00 87.44 106 LEU A O 1
ATOM 879 N N . TRP A 1 107 ? 10.975 -0.720 -14.100 1.00 87.25 107 TRP A N 1
ATOM 880 C CA . TRP A 1 107 ? 9.908 -0.855 -15.089 1.00 87.25 107 TRP A CA 1
ATOM 881 C C . TRP A 1 107 ? 8.962 -2.011 -14.750 1.00 87.25 107 TRP A C 1
ATOM 883 O O . TRP A 1 107 ? 7.745 -1.830 -14.764 1.00 87.25 107 TRP A O 1
ATOM 893 N N . GLY A 1 108 ? 9.503 -3.169 -14.359 1.00 86.31 108 GLY A N 1
ATOM 894 C CA . GLY A 1 108 ? 8.707 -4.307 -13.900 1.00 86.31 108 GLY A CA 1
ATOM 895 C C . GLY A 1 108 ? 7.797 -3.936 -12.726 1.00 86.31 108 GLY A C 1
ATOM 896 O O . GLY A 1 108 ? 6.592 -4.170 -12.784 1.00 86.31 108 GLY A O 1
ATOM 897 N N . LEU A 1 109 ? 8.336 -3.274 -11.697 1.00 85.69 109 LEU A N 1
ATOM 898 C CA . LEU A 1 109 ? 7.556 -2.775 -10.555 1.00 85.69 109 LEU A CA 1
ATOM 899 C C . LEU A 1 109 ? 6.452 -1.797 -10.977 1.00 85.69 109 LEU A C 1
ATOM 901 O O . LEU A 1 109 ? 5.354 -1.826 -10.421 1.00 85.69 109 LEU A O 1
ATOM 905 N N . SER A 1 110 ? 6.720 -0.963 -11.979 1.00 84.19 110 SER A N 1
ATOM 906 C CA . SER A 1 110 ? 5.738 -0.025 -12.518 1.00 84.19 110 SER A CA 1
ATOM 907 C C . SER A 1 110 ? 4.568 -0.716 -13.225 1.00 84.19 110 SER A C 1
ATOM 909 O O . SER A 1 110 ? 3.423 -0.296 -13.051 1.00 84.19 110 SER A O 1
ATOM 911 N N . LEU A 1 111 ? 4.805 -1.831 -13.923 1.00 84.75 111 LEU A N 1
ATOM 912 C CA . LEU A 1 111 ? 3.727 -2.645 -14.503 1.00 84.75 111 LEU A CA 1
ATOM 913 C C . LEU A 1 111 ? 2.854 -3.310 -13.432 1.00 84.75 111 LEU A C 1
ATOM 915 O O . LEU A 1 111 ? 1.647 -3.453 -13.617 1.00 84.75 111 LEU A O 1
ATOM 919 N N . PHE A 1 112 ? 3.445 -3.683 -12.296 1.00 84.75 112 PHE A N 1
ATOM 920 C CA . PHE A 1 112 ? 2.699 -4.231 -11.163 1.00 84.75 112 PHE A CA 1
ATOM 921 C C . PHE A 1 112 ? 1.931 -3.173 -10.365 1.00 84.75 112 PHE A C 1
ATOM 923 O O . PHE A 1 112 ? 1.112 -3.533 -9.518 1.00 84.75 112 PHE A O 1
ATOM 930 N N . ALA A 1 113 ? 2.132 -1.881 -10.635 1.00 83.44 113 ALA A N 1
ATOM 931 C CA . ALA A 1 113 ? 1.515 -0.821 -9.852 1.00 83.44 113 ALA A CA 1
ATOM 932 C C . ALA A 1 113 ? -0.018 -0.805 -9.966 1.00 83.44 113 ALA A C 1
ATOM 934 O O . ALA A 1 113 ? -0.714 -0.668 -8.961 1.00 83.44 113 ALA A O 1
ATOM 935 N N . THR A 1 114 ? -0.556 -1.014 -11.169 1.00 80.69 114 THR A N 1
ATOM 936 C CA . THR A 1 114 ? -2.003 -1.081 -11.419 1.00 80.69 114 THR A CA 1
ATOM 937 C C . THR A 1 114 ? -2.686 -2.285 -10.754 1.00 80.69 114 THR A C 1
ATOM 939 O O . THR A 1 114 ? -3.647 -2.051 -10.015 1.00 80.69 114 THR A O 1
ATOM 942 N N . PRO A 1 115 ? -2.218 -3.545 -10.900 1.00 83.50 115 PRO A N 1
ATOM 943 C CA . PRO A 1 115 ? -2.834 -4.673 -10.201 1.00 83.50 115 PRO A CA 1
ATOM 944 C C . PRO A 1 115 ? -2.650 -4.590 -8.679 1.00 83.50 115 PRO A C 1
ATOM 946 O O . PRO A 1 115 ? -3.556 -4.971 -7.936 1.00 83.50 115 PRO A O 1
ATOM 949 N N . LEU A 1 116 ? -1.527 -4.052 -8.183 1.00 82.94 116 LEU A N 1
ATOM 950 C CA . LEU A 1 116 ? -1.334 -3.815 -6.746 1.00 82.94 116 LEU A CA 1
ATOM 951 C C . LEU A 1 116 ? -2.314 -2.777 -6.199 1.00 82.94 116 LEU A C 1
ATOM 953 O O . LEU A 1 116 ? -2.865 -2.973 -5.115 1.00 82.94 116 LEU A O 1
ATOM 957 N N . MET A 1 117 ? -2.563 -1.702 -6.946 1.00 83.62 117 MET A N 1
ATOM 958 C CA . ME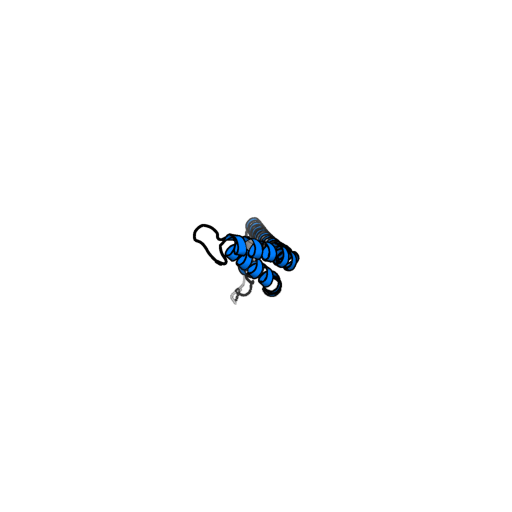T A 1 117 ? -3.532 -0.676 -6.569 1.00 83.62 117 MET A CA 1
ATOM 959 C C . MET A 1 117 ? -4.955 -1.246 -6.511 1.00 83.62 117 MET A C 1
ATOM 961 O O . MET A 1 117 ? -5.678 -0.997 -5.545 1.00 83.62 117 MET A O 1
ATOM 965 N N . GLU A 1 118 ? -5.348 -2.064 -7.490 1.00 83.19 118 GLU A N 1
ATOM 966 C CA . GLU A 1 118 ? -6.648 -2.746 -7.482 1.00 83.19 118 GLU A CA 1
ATOM 967 C C . GLU A 1 118 ? -6.783 -3.690 -6.276 1.00 83.19 118 GLU A C 1
ATOM 969 O O . GLU A 1 118 ? -7.803 -3.688 -5.580 1.00 83.19 118 GLU A O 1
ATOM 974 N N . LEU A 1 119 ? -5.728 -4.446 -5.964 1.00 83.50 119 LEU A N 1
ATOM 975 C CA . LEU A 1 119 ? -5.703 -5.356 -4.820 1.00 83.50 119 LEU A CA 1
ATOM 976 C C . LEU A 1 119 ? -5.790 -4.591 -3.488 1.00 83.50 119 LEU A C 1
ATOM 978 O O . LEU A 1 119 ? -6.558 -4.987 -2.605 1.00 83.50 119 LEU A O 1
ATOM 982 N N . LEU A 1 120 ? -5.070 -3.475 -3.354 1.00 83.19 120 LEU A N 1
ATOM 983 C CA . LEU A 1 120 ? -5.122 -2.594 -2.182 1.00 83.19 120 LEU A CA 1
ATOM 984 C C . LEU A 1 120 ? -6.501 -1.963 -1.987 1.00 83.19 120 LEU A C 1
ATOM 986 O O . LEU A 1 120 ? -6.985 -1.898 -0.854 1.00 83.19 120 LEU A O 1
ATOM 990 N N . ASN A 1 121 ? -7.153 -1.543 -3.070 1.00 81.25 121 ASN A N 1
ATOM 991 C CA . ASN A 1 121 ? -8.508 -0.998 -3.024 1.00 81.25 121 ASN A CA 1
ATOM 992 C C . ASN A 1 121 ? -9.540 -2.074 -2.670 1.00 81.25 121 ASN A C 1
ATOM 994 O O . ASN A 1 121 ? -10.422 -1.834 -1.849 1.00 81.25 121 ASN A O 1
ATOM 998 N N . LYS A 1 122 ? -9.406 -3.286 -3.217 1.00 81.06 122 LYS A N 1
ATOM 999 C CA . LYS A 1 122 ? -10.353 -4.384 -2.979 1.00 81.06 122 LYS A CA 1
ATOM 1000 C C . LYS A 1 122 ? -10.225 -5.006 -1.589 1.00 81.06 122 LYS A C 1
ATOM 1002 O O . LYS A 1 122 ? -11.230 -5.374 -0.985 1.00 81.06 122 LYS A O 1
ATOM 1007 N N . LYS A 1 123 ? -8.999 -5.192 -1.092 1.00 76.19 123 LYS A N 1
ATOM 1008 C CA . LYS A 1 123 ? -8.741 -5.897 0.178 1.00 76.19 123 LYS A CA 1
ATOM 1009 C C . LYS A 1 123 ? -8.607 -4.968 1.380 1.00 76.19 123 LYS A C 1
ATOM 1011 O O . LYS A 1 123 ? -8.708 -5.469 2.498 1.00 76.19 123 LYS A O 1
ATOM 1016 N N . MET A 1 124 ? -8.358 -3.671 1.164 1.00 79.00 124 MET A N 1
ATOM 1017 C CA . MET A 1 124 ? -8.142 -2.662 2.211 1.00 79.00 124 MET A CA 1
ATOM 1018 C C . MET A 1 124 ? -7.295 -3.197 3.386 1.00 79.00 124 MET A C 1
ATOM 1020 O O . MET A 1 124 ? -7.730 -3.173 4.541 1.00 79.00 124 MET A O 1
ATOM 1024 N N . PRO A 1 125 ? -6.088 -3.731 3.116 1.00 75.56 125 PRO A N 1
ATOM 1025 C CA . PRO A 1 125 ? -5.332 -4.501 4.103 1.00 75.56 125 PRO A CA 1
ATOM 1026 C C . PRO A 1 125 ? -4.975 -3.673 5.338 1.00 75.56 125 PRO A C 1
ATOM 1028 O O . PRO A 1 125 ? -5.010 -4.193 6.447 1.00 75.56 125 PRO A O 1
ATOM 1031 N N . TRP A 1 126 ? -4.716 -2.376 5.163 1.00 75.50 126 TRP A N 1
ATOM 1032 C CA . TRP A 1 126 ? -4.431 -1.448 6.256 1.00 75.50 126 TRP A CA 1
ATOM 1033 C C . TRP A 1 126 ? -5.602 -1.317 7.222 1.00 75.50 126 TRP A C 1
ATOM 1035 O O . TRP A 1 126 ? -5.403 -1.404 8.429 1.00 75.50 126 TRP A O 1
ATOM 1045 N N . TYR A 1 127 ? -6.828 -1.209 6.707 1.00 75.25 127 TYR A N 1
ATOM 1046 C CA . TYR A 1 127 ? -8.026 -1.205 7.541 1.00 75.25 127 TYR A CA 1
ATOM 1047 C C . TYR A 1 127 ? -8.213 -2.542 8.248 1.00 75.25 127 TYR A C 1
ATOM 1049 O O . TYR A 1 127 ? -8.545 -2.548 9.419 1.00 75.25 127 TYR A O 1
ATOM 1057 N N . ARG A 1 128 ? -7.919 -3.673 7.605 1.00 69.94 128 ARG A N 1
ATOM 1058 C CA . ARG A 1 128 ? -8.054 -4.990 8.245 1.00 69.94 128 ARG A CA 1
ATOM 1059 C C . ARG A 1 128 ? -6.996 -5.268 9.322 1.00 69.94 128 ARG A C 1
ATOM 1061 O O . ARG A 1 128 ? -7.279 -5.919 10.321 1.00 69.94 128 ARG A O 1
ATOM 1068 N N . LEU A 1 129 ? -5.773 -4.782 9.121 1.00 70.00 129 LEU A N 1
ATOM 1069 C CA . LEU A 1 129 ? -4.656 -4.918 10.063 1.00 70.00 129 LEU A CA 1
ATOM 1070 C C . LEU A 1 129 ? -4.786 -3.960 11.251 1.00 70.00 129 LEU A C 1
ATOM 1072 O O . LEU A 1 129 ? -4.396 -4.285 12.375 1.00 70.00 129 LEU A O 1
ATOM 1076 N N . LEU A 1 130 ? -5.308 -2.758 11.010 1.00 68.88 130 LEU A N 1
ATOM 1077 C CA . LEU A 1 130 ? -5.363 -1.683 11.995 1.00 68.88 130 LEU A CA 1
ATOM 1078 C C . LEU A 1 130 ? -6.765 -1.494 12.592 1.00 68.88 130 LEU A C 1
ATOM 1080 O O . LEU A 1 130 ? -6.915 -0.971 13.684 1.00 68.88 130 LEU A O 1
ATOM 1084 N N . VAL A 1 131 ? -7.817 -1.987 11.974 1.00 68.25 131 VAL A N 1
ATOM 1085 C CA . VAL A 1 131 ? -9.152 -2.002 12.567 1.00 68.25 131 VAL A CA 1
ATOM 1086 C C . VAL A 1 131 ? -9.548 -3.466 12.671 1.00 68.25 131 VAL A C 1
ATOM 1088 O O . VAL A 1 131 ? -10.045 -4.027 11.698 1.00 68.25 131 VAL A O 1
ATOM 1091 N N . PRO A 1 132 ? -9.254 -4.139 13.803 1.00 59.91 132 PRO A N 1
ATOM 1092 C CA . PRO A 1 132 ? -9.669 -5.520 13.968 1.00 59.91 132 PRO A CA 1
ATOM 1093 C C . PRO A 1 132 ? -11.186 -5.580 13.808 1.00 59.91 132 PRO A C 1
ATOM 1095 O O . PRO A 1 132 ? -11.912 -4.816 14.451 1.00 59.91 132 PRO A O 1
ATOM 1098 N N . ASP A 1 133 ? -11.645 -6.468 12.925 1.00 56.34 133 ASP A N 1
ATOM 1099 C CA . ASP A 1 133 ? -13.061 -6.754 12.749 1.00 56.34 133 ASP A CA 1
ATOM 1100 C C . ASP A 1 133 ? -13.663 -7.016 14.133 1.00 56.34 133 ASP A C 1
ATOM 1102 O O . ASP A 1 133 ? -13.202 -7.894 14.866 1.00 56.34 133 ASP A O 1
ATOM 1106 N N . ALA A 1 134 ? -14.719 -6.288 14.496 1.00 54.41 134 ALA A N 1
ATOM 1107 C CA . ALA A 1 134 ? -15.469 -6.484 15.740 1.00 54.41 134 ALA A CA 1
ATOM 1108 C C . ALA A 1 134 ? -16.221 -7.838 15.782 1.00 54.41 134 ALA A C 1
ATOM 1110 O O . ALA A 1 134 ? -17.233 -7.989 16.460 1.00 54.41 134 ALA A O 1
ATOM 1111 N N . LYS A 1 135 ? -15.754 -8.840 15.033 1.00 49.84 135 LYS A N 1
ATOM 1112 C CA . LYS A 1 135 ? -16.296 -10.191 14.969 1.00 49.84 135 LYS A CA 1
ATOM 1113 C C . LYS A 1 135 ? -15.550 -11.130 15.909 1.00 49.84 135 LYS A C 1
ATOM 1115 O O . LYS A 1 135 ? -15.143 -12.181 15.465 1.00 49.84 135 LYS A O 1
ATOM 1120 N N . HIS A 1 136 ? -15.399 -10.790 17.186 1.00 43.31 136 HIS A N 1
ATOM 1121 C CA . HIS A 1 136 ? -15.179 -11.778 18.256 1.00 43.31 136 HIS A CA 1
ATOM 1122 C C . HIS A 1 136 ? -15.587 -11.176 19.608 1.00 43.31 136 HIS A C 1
ATOM 1124 O O . HIS A 1 136 ? -14.786 -11.006 20.518 1.00 43.31 136 HIS A O 1
ATOM 1130 N N . THR A 1 137 ? -16.870 -10.857 19.735 1.00 37.12 137 THR A N 1
ATOM 1131 C CA . THR A 1 137 ? -17.558 -10.857 21.031 1.00 37.12 137 THR A CA 1
ATOM 1132 C C . THR A 1 137 ? -18.765 -11.768 20.869 1.00 37.12 137 THR A C 1
ATOM 1134 O O . THR A 1 137 ? -19.843 -11.318 20.486 1.00 37.12 137 THR A O 1
ATOM 1137 N N . LYS A 1 138 ? -18.524 -13.072 21.027 1.00 35.00 138 LYS A N 1
ATOM 1138 C CA . LYS A 1 138 ? -19.538 -14.005 21.521 1.00 35.00 138 LYS A CA 1
ATOM 1139 C C . LYS A 1 138 ? -19.328 -14.128 23.020 1.00 35.00 138 LYS A C 1
ATOM 1141 O O . LYS A 1 138 ? -18.140 -14.150 23.411 1.00 35.00 138 LYS A O 1
#

Secondary structure (DSSP, 8-state):
------PPPTHHHHHHHHHHHHHHHHHHHHHH--HHHHHHHHHHHHHHHHHHHHHHHHHHHHHHHHHHTHHHHHHHHHHHHHHHHHHTTT-S-BTTB-HHHHHHHHHHHHHTHHHHHHHHHHH-HHHHHHS--S----

Sequence (138 aa):
MAKIYEFPQGAERSKLKKEIILERKKRLREKNGNPVIRHAKWFWFYLRLATAGALHLVSVITLAVLGAFSKAIFWIGGLLCVVTWFHLERQFWTPQNFTIPVIVTLWGLSLFATPLMELLNKKMPWYRLLVPDAKHTK

Organism: NCBI:txid660596

Foldseek 3Di:
DDPPDDDDDDPVVVVVVVVVVVVVVVVVCVVVDDVVVVVVVVVLLVVLVVVLVVVLVVLLVVLVVLLVCLVVLCVVLVVVQVVVCVVVVNDQDDPVDCSNVVSVVSSVVNVCSVVVNVVCVVVSVSCCVRPPPPPPDD

Mean predicted aligned error: 13.88 Å

pLDDT: mean 78.13, std 10.89, range [35.0, 88.94]

Nearest PDB structures (foldseek):
  8glv-assembly1_Eb  TM=2.533E-01  e=9.247E+00  Chlamydomonas reinhardtii

Solvent-accessible surface area (backbone atoms only — not comparable to full-atom values): 7788 Å² total; per-residue (Å²): 135,81,83,90,71,86,74,66,63,71,72,52,40,56,50,53,52,51,50,53,52,50,52,51,50,49,52,48,48,65,72,65,47,60,65,67,60,53,51,51,52,51,50,51,50,52,53,35,49,51,51,21,51,50,53,47,50,54,53,43,50,55,27,50,53,40,36,70,42,34,65,55,46,47,55,57,39,48,51,50,39,53,54,49,25,67,73,47,79,71,44,78,70,50,103,89,48,60,64,47,57,52,43,52,52,53,45,52,54,16,68,47,18,55,63,50,40,53,47,47,69,75,62,37,57,45,47,55,74,51,45,69,73,87,83,79,81,128